Protein AF-A0A4U7DCY0-F1 (afdb_monomer_lite)

Sequence (85 aa):
MTDPSDSDASPLFEAKAFDEPSVFDPDALLKNARRQKDLPERPVPEICVLDPDGDVVRHLTATGAAERDETWPGYHTDLYRFERD

Structure (mmCIF, N/CA/C/O backbone):
data_AF-A0A4U7DCY0-F1
#
_entry.id   AF-A0A4U7DCY0-F1
#
loop_
_atom_site.group_PDB
_atom_site.id
_atom_site.type_symbol
_atom_site.label_atom_id
_atom_site.label_alt_id
_atom_site.label_comp_id
_atom_site.label_asym_id
_atom_site.label_entity_id
_atom_site.label_seq_id
_atom_site.pdbx_PDB_ins_code
_atom_site.Cartn_x
_atom_site.Cartn_y
_atom_site.Cartn_z
_atom_site.occupancy
_atom_site.B_iso_or_equiv
_atom_site.auth_seq_id
_atom_site.auth_comp_id
_atom_sit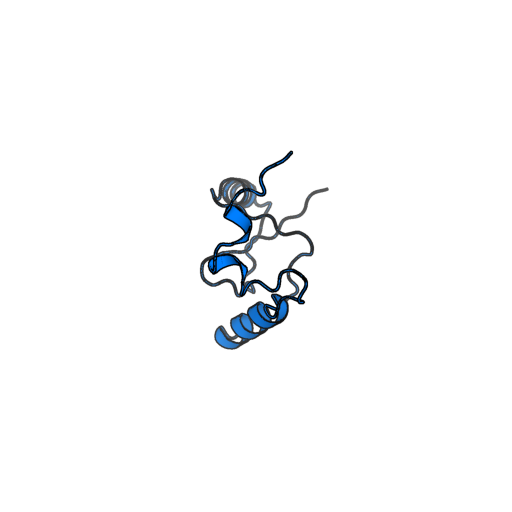e.auth_asym_id
_atom_site.auth_atom_id
_atom_site.pdbx_PDB_model_num
ATOM 1 N N . MET A 1 1 ? -9.993 -5.277 -49.209 1.00 41.97 1 MET A N 1
ATOM 2 C CA . MET A 1 1 ? -8.663 -4.673 -49.024 1.00 41.97 1 MET A CA 1
ATOM 3 C C . MET A 1 1 ? -8.765 -3.844 -47.769 1.00 41.97 1 MET A C 1
ATOM 5 O O . MET A 1 1 ? -9.557 -2.913 -47.760 1.00 41.97 1 MET A O 1
ATOM 9 N N . THR A 1 2 ? -8.112 -4.263 -46.694 1.00 49.97 2 THR A N 1
ATOM 10 C CA . THR A 1 2 ? -8.084 -3.492 -45.450 1.00 49.97 2 THR A CA 1
ATOM 11 C C . THR A 1 2 ? -6.820 -2.656 -45.526 1.00 49.97 2 THR A C 1
ATOM 13 O O . THR A 1 2 ? -5.731 -3.225 -45.563 1.00 49.97 2 THR A O 1
ATOM 16 N N . ASP A 1 3 ? -6.975 -1.344 -45.676 1.00 52.56 3 ASP A N 1
ATOM 17 C CA . ASP A 1 3 ? -5.860 -0.405 -45.574 1.00 52.56 3 ASP A CA 1
ATOM 18 C C . ASP A 1 3 ? -5.262 -0.563 -44.166 1.00 52.56 3 ASP A C 1
ATOM 20 O O . ASP A 1 3 ? -6.029 -0.513 -43.195 1.00 52.56 3 ASP A O 1
ATOM 24 N N . PRO A 1 4 ? -3.953 -0.823 -44.009 1.00 52.62 4 PRO A N 1
ATOM 25 C CA . PRO A 1 4 ? -3.339 -0.794 -42.693 1.00 52.62 4 PRO A CA 1
ATOM 26 C C . PRO A 1 4 ? -3.459 0.645 -42.189 1.00 52.62 4 PRO A C 1
ATOM 28 O O . PRO A 1 4 ? -2.913 1.566 -42.790 1.00 52.62 4 PRO A O 1
ATOM 31 N N . SER A 1 5 ? -4.242 0.871 -41.133 1.00 57.94 5 SER A N 1
ATOM 32 C CA . SER A 1 5 ? -4.348 2.210 -40.560 1.00 57.94 5 SER A CA 1
ATOM 33 C C . SER A 1 5 ? -2.961 2.648 -40.094 1.00 57.94 5 SER A C 1
ATOM 35 O O . SER A 1 5 ? -2.331 1.915 -39.335 1.00 57.94 5 SER A O 1
ATOM 37 N N . ASP A 1 6 ? -2.538 3.848 -40.490 1.00 57.66 6 ASP A N 1
ATOM 38 C CA . ASP A 1 6 ? -1.272 4.551 -40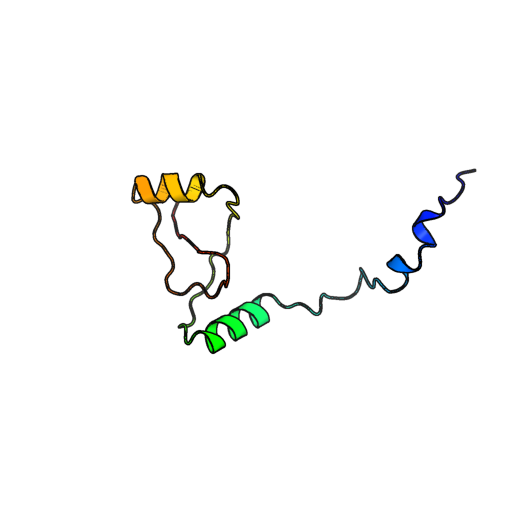.187 1.00 57.66 6 ASP A CA 1
ATOM 39 C C . ASP A 1 6 ? -0.845 4.605 -38.695 1.00 57.66 6 ASP A C 1
ATOM 41 O O . ASP A 1 6 ? 0.155 5.223 -38.339 1.00 57.66 6 ASP A O 1
ATOM 45 N N . SER A 1 7 ? -1.602 3.987 -37.787 1.00 59.03 7 SER A N 1
ATOM 46 C CA . SER A 1 7 ? -1.364 3.983 -36.340 1.00 59.03 7 SER A CA 1
ATOM 47 C C . SER A 1 7 ? -0.142 3.153 -35.930 1.00 59.03 7 SER A C 1
ATOM 49 O O . SER A 1 7 ? 0.556 3.544 -34.996 1.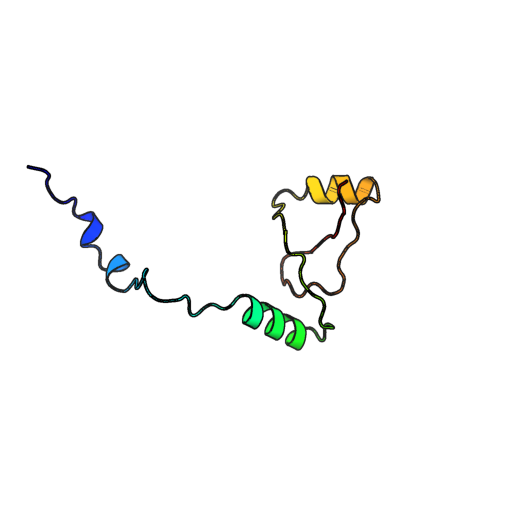00 59.03 7 SER A O 1
ATOM 51 N N . ASP A 1 8 ? 0.172 2.076 -36.655 1.00 60.12 8 ASP A N 1
ATOM 52 C CA . ASP A 1 8 ? 1.328 1.212 -36.356 1.00 60.12 8 ASP A CA 1
ATOM 53 C C . ASP A 1 8 ? 2.671 1.812 -36.818 1.00 60.12 8 ASP A C 1
ATOM 55 O O . ASP A 1 8 ? 3.731 1.333 -36.426 1.00 60.12 8 ASP A O 1
ATOM 59 N N . ALA A 1 9 ? 2.646 2.886 -37.618 1.00 70.69 9 ALA A N 1
ATOM 60 C CA . ALA A 1 9 ? 3.839 3.569 -38.123 1.00 70.69 9 ALA A CA 1
ATOM 61 C C . ALA A 1 9 ? 4.309 4.734 -37.228 1.00 70.69 9 ALA A C 1
ATOM 63 O O . ALA A 1 9 ? 5.223 5.473 -37.595 1.00 70.69 9 ALA A O 1
ATOM 64 N N . SER A 1 10 ? 3.680 4.949 -36.064 1.00 82.44 10 SER A N 1
ATOM 65 C CA . SER A 1 10 ? 4.105 6.018 -35.159 1.00 82.44 10 SER A CA 1
ATOM 66 C C . SER A 1 10 ? 5.464 5.692 -34.522 1.00 82.44 10 SER A C 1
ATOM 68 O O . SER A 1 10 ? 5.586 4.653 -33.865 1.00 82.44 10 SER A O 1
ATOM 70 N N . PRO A 1 11 ? 6.443 6.618 -34.554 1.00 82.75 11 PRO A N 1
ATOM 71 C CA . PRO A 1 11 ? 7.710 6.461 -33.834 1.00 82.75 11 PRO A CA 1
ATOM 72 C C . PRO A 1 11 ? 7.546 6.237 -32.321 1.00 82.75 11 PRO A C 1
ATOM 74 O O . PRO A 1 11 ? 8.457 5.752 -31.655 1.00 82.75 11 PRO A O 1
ATOM 77 N N . LEU A 1 12 ? 6.377 6.566 -31.752 1.00 80.31 12 LEU A N 1
ATOM 78 C CA . LEU A 1 12 ? 6.055 6.284 -30.349 1.00 80.31 12 LEU A CA 1
ATOM 79 C C . LEU A 1 12 ? 6.013 4.784 -30.026 1.00 80.31 12 LEU A C 1
ATOM 81 O O . LEU A 1 12 ? 6.219 4.423 -28.864 1.00 80.31 12 LEU A O 1
ATOM 85 N N . PHE A 1 13 ? 5.745 3.936 -31.022 1.00 80.88 13 PHE A N 1
ATOM 86 C CA . PHE A 1 13 ? 5.690 2.483 -30.870 1.00 80.88 13 PHE A CA 1
ATOM 87 C C . PHE A 1 13 ? 7.014 1.792 -31.222 1.00 80.88 13 PHE A C 1
ATOM 89 O O . PHE A 1 13 ? 7.261 0.702 -30.717 1.00 80.88 13 PHE A O 1
ATOM 96 N N . GLU A 1 14 ? 7.906 2.436 -31.985 1.00 79.00 14 GLU A N 1
ATOM 97 C CA . GLU A 1 14 ? 9.197 1.857 -32.405 1.00 79.00 14 GLU A CA 1
ATOM 98 C C . GLU A 1 14 ? 10.096 1.454 -31.224 1.00 79.00 14 GLU A C 1
ATOM 100 O O . GLU A 1 14 ? 10.808 0.456 -31.291 1.00 79.00 14 GLU A O 1
ATOM 105 N N . ALA A 1 15 ? 10.049 2.209 -30.122 1.00 77.19 15 ALA A N 1
ATOM 106 C CA . ALA A 1 15 ? 10.859 1.967 -28.925 1.00 77.19 15 ALA A CA 1
ATOM 107 C C . ALA A 1 15 ? 10.112 1.195 -27.818 1.00 77.19 15 ALA A C 1
ATOM 109 O O . ALA A 1 15 ? 10.523 1.222 -26.655 1.00 77.19 15 ALA A O 1
ATOM 110 N N . LYS A 1 16 ? 8.979 0.556 -28.134 1.00 83.69 16 LYS A N 1
ATOM 111 C CA . LYS A 1 16 ? 8.192 -0.215 -27.165 1.00 83.69 16 LYS A CA 1
ATOM 112 C C . LYS A 1 16 ? 8.456 -1.703 -27.346 1.00 83.69 16 LYS A C 1
ATOM 114 O O . LYS A 1 16 ? 7.895 -2.343 -28.226 1.00 83.69 16 LYS A O 1
ATOM 119 N N . ALA A 1 17 ? 9.276 -2.262 -26.467 1.00 84.81 17 ALA A N 1
ATOM 120 C CA . ALA A 1 17 ? 9.486 -3.699 -26.403 1.00 84.81 17 ALA A CA 1
ATOM 121 C C . ALA A 1 17 ? 8.426 -4.348 -25.497 1.00 84.81 17 ALA A C 1
ATOM 123 O O . ALA A 1 17 ? 8.676 -4.638 -24.332 1.00 84.81 17 ALA A O 1
ATOM 124 N N . PHE A 1 18 ? 7.204 -4.510 -26.012 1.00 85.50 18 PHE A N 1
ATOM 125 C CA . PHE A 1 18 ? 6.079 -5.048 -25.231 1.00 85.50 18 PHE A CA 1
ATOM 126 C C . PHE A 1 18 ? 6.273 -6.509 -24.798 1.00 85.50 18 PHE A C 1
ATOM 128 O O . PHE A 1 18 ? 5.742 -6.906 -23.764 1.00 85.50 18 PHE A O 1
ATOM 135 N N . ASP A 1 19 ? 7.038 -7.282 -25.573 1.00 90.19 19 ASP A N 1
ATOM 136 C CA . ASP A 1 19 ? 7.344 -8.689 -25.287 1.00 90.19 19 ASP A CA 1
ATOM 137 C C . ASP A 1 19 ? 8.554 -8.864 -24.353 1.00 90.19 19 ASP A C 1
ATOM 139 O O . ASP A 1 19 ? 8.849 -9.977 -23.911 1.00 90.19 19 ASP A O 1
ATOM 143 N N . GLU A 1 20 ? 9.279 -7.783 -24.050 1.00 90.88 20 GLU A N 1
ATOM 144 C CA . GLU A 1 20 ? 10.394 -7.843 -23.112 1.00 90.88 20 GLU A CA 1
ATOM 145 C C . GLU A 1 20 ? 9.890 -7.859 -21.663 1.00 90.88 20 GLU A C 1
ATOM 147 O O . GLU A 1 20 ? 8.937 -7.151 -21.315 1.00 90.88 20 GLU A O 1
ATOM 152 N N . PRO A 1 21 ? 10.538 -8.633 -20.772 1.00 89.88 21 PRO A N 1
ATOM 153 C CA . PRO A 1 21 ? 10.240 -8.569 -19.351 1.00 89.88 21 PRO A CA 1
ATOM 154 C C . PRO A 1 21 ? 10.385 -7.142 -18.818 1.00 89.88 21 PRO A C 1
ATOM 156 O O . PRO A 1 21 ? 11.360 -6.446 -19.106 1.00 89.88 21 PRO A O 1
ATOM 159 N N . SER A 1 22 ? 9.437 -6.726 -17.979 1.00 89.31 22 SER A N 1
ATOM 160 C CA . SER A 1 22 ? 9.516 -5.439 -17.294 1.00 89.31 22 SER A CA 1
ATOM 161 C C . SER A 1 22 ? 10.806 -5.343 -16.475 1.00 89.31 22 SER A C 1
ATOM 163 O O . SER A 1 22 ? 11.052 -6.157 -15.588 1.00 89.31 22 SER A O 1
ATOM 165 N N . VAL A 1 23 ? 11.597 -4.295 -16.717 1.00 90.50 23 VAL A N 1
ATOM 166 C CA . VAL A 1 23 ? 12.730 -3.925 -15.849 1.00 90.50 23 VAL A CA 1
ATOM 167 C C . VAL A 1 23 ? 12.269 -3.374 -14.496 1.00 90.50 23 VAL A C 1
ATOM 169 O O . VAL A 1 23 ? 13.057 -3.285 -13.556 1.00 90.50 23 VAL A O 1
ATOM 172 N N . PHE A 1 24 ? 11.000 -2.966 -14.396 1.00 90.50 24 PHE A N 1
ATOM 173 C CA . PHE A 1 24 ? 10.392 -2.542 -13.146 1.00 90.50 24 PHE A CA 1
A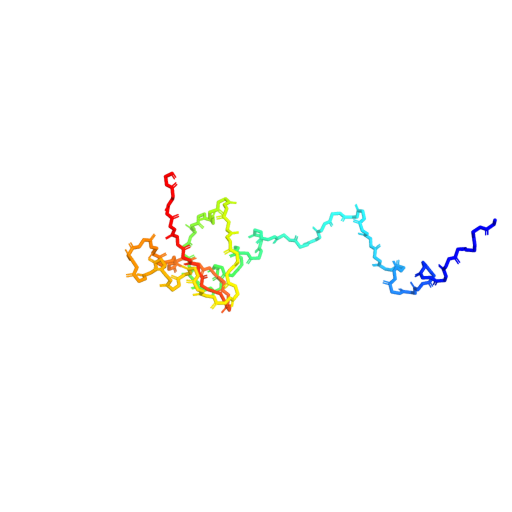TOM 174 C C . PHE A 1 24 ? 10.018 -3.768 -12.313 1.00 90.50 24 PHE A C 1
ATOM 176 O O . PHE A 1 24 ? 9.136 -4.537 -12.701 1.00 90.50 24 PHE A O 1
ATOM 183 N N . ASP A 1 25 ? 10.682 -3.898 -11.167 1.00 91.19 25 ASP A N 1
ATOM 184 C CA . ASP A 1 25 ? 10.423 -4.903 -10.140 1.00 91.19 25 ASP A CA 1
ATOM 185 C C . ASP A 1 25 ? 9.733 -4.235 -8.927 1.00 91.19 25 ASP A C 1
ATOM 187 O O . ASP A 1 25 ? 10.369 -3.446 -8.208 1.00 91.19 25 ASP A O 1
ATOM 191 N N . PRO A 1 26 ? 8.439 -4.524 -8.683 1.00 89.00 26 PRO A N 1
ATOM 192 C CA . PRO A 1 26 ? 7.703 -3.996 -7.537 1.00 89.00 26 PRO A CA 1
ATOM 193 C C . PRO A 1 26 ? 8.350 -4.331 -6.185 1.00 89.00 26 PRO A C 1
ATOM 195 O O . PRO A 1 26 ? 8.364 -3.486 -5.284 1.00 89.00 26 PRO A O 1
ATOM 198 N N . ASP A 1 27 ? 8.936 -5.521 -6.038 1.00 90.19 27 ASP A N 1
ATOM 199 C CA . ASP A 1 27 ? 9.554 -5.950 -4.783 1.00 90.19 27 ASP A CA 1
ATOM 200 C C . ASP A 1 27 ? 10.818 -5.142 -4.508 1.00 90.19 27 ASP A C 1
ATOM 202 O O . ASP A 1 27 ? 11.062 -4.709 -3.376 1.00 90.19 27 ASP A O 1
ATOM 206 N N . ALA A 1 28 ? 11.616 -4.890 -5.549 1.00 93.12 28 ALA A N 1
ATOM 207 C CA . ALA A 1 28 ? 12.784 -4.027 -5.448 1.00 93.12 28 ALA A CA 1
ATOM 208 C C . ALA A 1 28 ? 12.392 -2.594 -5.055 1.00 93.12 28 ALA A C 1
ATOM 210 O O . ALA A 1 28 ? 13.058 -1.993 -4.203 1.00 93.12 28 ALA A O 1
ATOM 211 N N . LEU A 1 29 ? 11.307 -2.047 -5.617 1.00 92.00 29 LEU A N 1
ATOM 212 C CA . LEU A 1 29 ? 10.790 -0.729 -5.237 1.00 92.00 29 LEU A CA 1
ATOM 213 C C . LEU A 1 29 ? 10.426 -0.686 -3.745 1.00 92.00 29 LEU A C 1
ATOM 215 O O . LEU A 1 29 ? 10.905 0.192 -3.020 1.00 92.00 29 LEU A O 1
ATOM 219 N N . LEU A 1 30 ? 9.629 -1.648 -3.270 1.00 92.06 30 LEU A N 1
ATOM 220 C CA . LEU A 1 30 ? 9.184 -1.708 -1.876 1.00 92.06 30 LEU A CA 1
ATOM 221 C C . LEU A 1 30 ? 10.360 -1.883 -0.907 1.00 92.06 30 LEU A C 1
ATOM 223 O O . LEU A 1 30 ? 10.431 -1.173 0.098 1.00 92.06 30 LEU A O 1
ATOM 227 N N . LYS A 1 31 ? 11.321 -2.762 -1.219 1.00 93.56 31 LYS A N 1
ATOM 228 C CA . LYS A 1 31 ? 12.539 -2.969 -0.411 1.00 93.56 31 LYS A CA 1
ATOM 229 C C . LYS A 1 31 ? 13.356 -1.686 -0.267 1.00 93.56 31 LYS A C 1
ATOM 231 O O . LYS A 1 31 ? 13.780 -1.336 0.835 1.00 93.56 31 LYS A O 1
ATOM 236 N N . ASN A 1 32 ? 13.557 -0.952 -1.362 1.00 94.44 32 ASN A N 1
ATOM 237 C CA . ASN A 1 32 ? 14.290 0.314 -1.323 1.00 94.44 32 ASN A CA 1
ATOM 238 C C . ASN A 1 32 ? 13.529 1.394 -0.542 1.00 94.44 32 ASN A C 1
ATOM 240 O O . ASN A 1 32 ? 14.149 2.117 0.238 1.00 94.44 32 ASN A O 1
ATOM 244 N N . ALA A 1 33 ? 12.208 1.483 -0.705 1.00 94.44 33 ALA A N 1
ATOM 245 C CA . ALA A 1 33 ? 11.379 2.430 0.035 1.00 94.44 33 ALA A CA 1
ATOM 246 C C . ALA A 1 33 ? 11.392 2.150 1.549 1.00 94.44 33 ALA A C 1
ATOM 248 O O . ALA A 1 33 ? 11.550 3.081 2.338 1.00 94.44 33 ALA A O 1
ATOM 249 N N . ARG A 1 34 ? 11.330 0.873 1.959 1.00 95.19 34 ARG A N 1
ATOM 250 C CA . ARG A 1 34 ? 11.508 0.462 3.365 1.00 95.19 34 ARG A CA 1
ATOM 251 C C . ARG A 1 34 ? 12.856 0.909 3.915 1.00 95.19 34 ARG A C 1
ATOM 253 O O . ARG A 1 34 ? 12.896 1.551 4.958 1.00 95.19 34 ARG A O 1
ATOM 260 N N . ARG A 1 35 ? 13.944 0.641 3.179 1.00 95.19 35 ARG A N 1
ATOM 261 C CA . ARG A 1 35 ? 15.305 1.034 3.579 1.00 95.19 35 ARG A CA 1
ATOM 262 C C . ARG A 1 35 ? 15.445 2.546 3.762 1.00 95.19 35 ARG A C 1
ATOM 264 O O . ARG A 1 35 ? 16.096 2.979 4.700 1.00 95.19 35 ARG A O 1
ATOM 271 N N . GLN A 1 36 ? 14.859 3.349 2.873 1.00 95.38 36 GLN A N 1
ATOM 272 C CA . GLN A 1 36 ? 14.920 4.814 2.973 1.00 95.38 36 GLN A CA 1
ATOM 273 C C . GLN A 1 36 ? 14.147 5.367 4.176 1.00 95.38 36 GLN A C 1
ATOM 275 O O . GLN A 1 36 ? 14.502 6.424 4.687 1.00 95.38 36 GLN A O 1
ATOM 280 N N . LYS A 1 37 ? 13.095 4.667 4.609 1.00 93.75 37 LYS A N 1
ATOM 281 C CA . LYS A 1 37 ? 12.222 5.072 5.716 1.00 93.75 37 LYS A CA 1
ATOM 282 C C . LYS A 1 37 ? 12.553 4.399 7.051 1.00 93.75 37 LYS A C 1
ATOM 284 O O . LYS A 1 37 ? 11.832 4.633 8.012 1.00 93.75 37 LYS A O 1
ATOM 289 N N . ASP A 1 38 ? 13.598 3.570 7.095 1.00 95.62 38 ASP A N 1
ATOM 290 C CA . ASP A 1 38 ? 13.968 2.753 8.260 1.00 95.62 38 ASP A CA 1
ATOM 291 C C . ASP A 1 38 ? 12.791 1.919 8.807 1.00 95.62 38 ASP A C 1
ATOM 293 O O . ASP A 1 38 ? 12.514 1.871 10.003 1.00 95.62 38 ASP A O 1
ATOM 297 N N . LEU A 1 39 ? 12.037 1.291 7.897 1.00 95.75 39 LEU A N 1
ATOM 298 C CA . LEU A 1 39 ? 10.877 0.470 8.246 1.00 95.75 39 LEU A CA 1
ATOM 299 C C . LEU A 1 39 ? 11.251 -1.014 8.327 1.00 95.75 39 LEU A C 1
ATOM 301 O O . LEU A 1 39 ? 11.996 -1.502 7.468 1.00 95.75 39 LEU A O 1
ATOM 305 N N . PRO A 1 40 ? 10.677 -1.770 9.282 1.00 94.50 40 PRO A N 1
ATOM 306 C CA . PRO A 1 40 ? 10.878 -3.208 9.347 1.00 94.50 40 PRO A CA 1
ATOM 307 C C . PRO A 1 40 ? 10.310 -3.907 8.106 1.00 94.50 40 PRO A C 1
ATOM 309 O O . PRO A 1 40 ? 9.411 -3.412 7.411 1.00 94.50 40 PRO A O 1
ATOM 312 N N . GLU A 1 41 ? 10.833 -5.099 7.832 1.00 91.31 41 GLU A N 1
ATOM 313 C CA . GLU A 1 41 ? 10.294 -5.958 6.789 1.00 91.31 41 GLU A CA 1
ATOM 314 C C . GLU A 1 41 ? 8.988 -6.600 7.269 1.00 91.31 41 GLU A C 1
ATOM 316 O O . GLU A 1 41 ? 8.943 -7.294 8.284 1.00 91.31 41 GLU A O 1
ATOM 321 N N . ARG A 1 42 ? 7.908 -6.351 6.525 1.00 91.12 42 ARG A N 1
ATOM 322 C CA . ARG A 1 42 ? 6.612 -7.004 6.704 1.00 91.12 42 ARG A CA 1
ATOM 323 C C . ARG A 1 42 ? 6.068 -7.367 5.324 1.00 91.12 42 ARG A C 1
ATOM 325 O O . ARG A 1 42 ? 6.118 -6.515 4.429 1.00 91.12 42 ARG A O 1
ATOM 332 N N . PRO A 1 43 ? 5.546 -8.589 5.131 1.00 89.56 43 PRO A N 1
ATOM 333 C CA . PRO A 1 43 ? 4.944 -8.968 3.863 1.00 89.56 43 PRO A CA 1
ATOM 334 C C . PRO A 1 43 ? 3.722 -8.092 3.570 1.00 89.56 43 PRO A C 1
ATOM 336 O O . PRO A 1 43 ? 2.924 -7.784 4.467 1.00 89.56 43 PRO A O 1
ATOM 339 N N . VAL A 1 44 ? 3.604 -7.688 2.305 1.00 90.00 44 VAL A N 1
ATOM 340 C CA . VAL A 1 44 ? 2.392 -7.065 1.765 1.00 90.00 44 VAL A CA 1
ATOM 341 C C . VAL A 1 44 ? 1.331 -8.162 1.601 1.00 90.00 44 VAL A C 1
ATOM 343 O O . VAL A 1 44 ? 1.697 -9.277 1.225 1.00 90.00 44 VAL A O 1
ATOM 346 N N . PRO A 1 45 ? 0.048 -7.898 1.912 1.00 91.50 45 PRO A N 1
ATOM 347 C CA . PRO A 1 45 ? -1.020 -8.864 1.673 1.00 91.50 45 PRO A CA 1
ATOM 348 C C . PRO A 1 45 ? -1.077 -9.309 0.208 1.00 91.50 45 PRO A C 1
ATOM 350 O O . PRO A 1 45 ? -0.877 -8.498 -0.695 1.00 91.50 45 PRO A O 1
ATOM 353 N N . GLU A 1 46 ? -1.405 -10.582 -0.019 1.00 90.88 46 GLU A N 1
ATOM 354 C CA . GLU A 1 46 ? -1.547 -11.159 -1.366 1.00 90.88 46 GLU A CA 1
ATOM 355 C C . GLU A 1 46 ? -2.608 -10.425 -2.200 1.00 90.88 46 GLU A C 1
ATOM 357 O O . GLU A 1 46 ? -2.464 -10.264 -3.410 1.00 90.88 46 GLU A O 1
ATOM 362 N N . ILE A 1 47 ? -3.652 -9.927 -1.533 1.00 93.06 47 ILE A N 1
ATOM 363 C CA . ILE A 1 47 ? -4.721 -9.145 -2.143 1.00 93.06 47 ILE A CA 1
ATOM 364 C C . ILE A 1 47 ? -4.678 -7.736 -1.565 1.00 93.06 47 ILE A C 1
ATOM 366 O O . ILE A 1 47 ? -4.803 -7.538 -0.357 1.00 93.06 47 ILE A O 1
ATOM 370 N N . CYS A 1 48 ? -4.541 -6.753 -2.449 1.00 92.88 48 CYS A N 1
ATOM 371 C CA . CYS A 1 48 ? -4.604 -5.338 -2.116 1.00 92.88 48 CYS A CA 1
ATOM 372 C C . CYS A 1 48 ? -5.631 -4.664 -3.029 1.00 92.88 48 CYS A C 1
ATOM 374 O O . CYS A 1 48 ? -5.558 -4.787 -4.251 1.00 92.88 48 CYS A O 1
ATOM 376 N N . VAL A 1 49 ? -6.582 -3.944 -2.435 1.00 93.94 49 VAL A N 1
ATOM 377 C CA . VAL A 1 49 ? -7.575 -3.151 -3.168 1.00 93.94 49 VAL A CA 1
ATOM 378 C C . VAL A 1 49 ? -7.156 -1.691 -3.098 1.00 93.94 49 VAL A C 1
ATOM 380 O O . VAL A 1 49 ? -6.927 -1.162 -2.011 1.00 93.94 49 VAL A O 1
ATOM 383 N N . LEU A 1 50 ? -7.044 -1.044 -4.257 1.00 95.12 50 LEU A N 1
ATOM 384 C CA . LEU A 1 50 ? -6.857 0.399 -4.320 1.00 95.12 50 LEU A CA 1
ATOM 385 C C . LEU A 1 50 ? -8.215 1.073 -4.110 1.00 95.12 50 LEU A C 1
ATOM 387 O O . LEU A 1 50 ? -9.150 0.797 -4.858 1.00 95.12 50 LEU A O 1
ATOM 391 N N . ASP A 1 51 ? -8.295 1.948 -3.113 1.00 95.94 51 ASP A N 1
ATOM 392 C CA . ASP A 1 51 ? -9.477 2.746 -2.773 1.00 95.94 51 ASP A CA 1
ATOM 393 C C . ASP A 1 51 ? -9.174 4.238 -3.028 1.00 95.94 51 ASP A C 1
ATOM 395 O O . ASP A 1 51 ? -8.630 4.908 -2.146 1.00 95.94 51 ASP A O 1
ATOM 399 N N . PRO A 1 52 ? -9.436 4.763 -4.245 1.00 95.00 52 PRO A N 1
ATOM 400 C CA . PRO A 1 52 ? -9.118 6.148 -4.595 1.00 95.00 52 PRO A CA 1
ATOM 401 C C . PRO A 1 52 ? -9.982 7.180 -3.857 1.00 95.00 52 PRO A C 1
ATOM 403 O O . PRO A 1 52 ? -9.506 8.280 -3.580 1.00 95.00 52 PRO A O 1
ATOM 406 N N . ASP A 1 53 ? -11.236 6.832 -3.549 1.00 96.00 53 ASP A N 1
ATOM 407 C CA . ASP A 1 53 ? -12.210 7.712 -2.887 1.00 96.00 53 ASP A CA 1
ATOM 408 C C . ASP A 1 53 ? -12.114 7.644 -1.348 1.00 96.00 53 ASP A C 1
ATOM 410 O O . ASP A 1 53 ? -12.626 8.506 -0.614 1.00 96.00 53 ASP A O 1
ATOM 414 N N . GLY A 1 54 ? -11.453 6.606 -0.834 1.00 96.12 54 GLY A N 1
ATOM 415 C CA . GLY A 1 54 ? -11.232 6.370 0.586 1.00 96.12 54 GLY A CA 1
ATOM 416 C C . GLY A 1 54 ? -12.504 5.994 1.346 1.00 96.12 54 GLY A C 1
ATOM 417 O O . GLY A 1 54 ? -12.545 6.167 2.567 1.00 96.12 54 GLY A O 1
ATOM 418 N N . ASP A 1 55 ? -13.588 5.612 0.668 1.00 97.50 55 ASP A N 1
ATOM 419 C CA . ASP A 1 55 ? -14.876 5.325 1.302 1.00 97.50 55 ASP A CA 1
ATOM 420 C C . ASP A 1 55 ? -14.903 3.943 1.964 1.00 97.50 55 ASP A C 1
ATOM 422 O O . ASP A 1 55 ? -15.405 3.824 3.086 1.00 97.50 55 ASP A O 1
ATOM 426 N N . VAL A 1 56 ? -14.273 2.943 1.346 1.00 96.00 56 VAL A N 1
ATOM 427 C CA . VAL A 1 56 ? -14.079 1.603 1.907 1.00 96.00 56 VAL A CA 1
ATOM 428 C C . VAL A 1 56 ? -13.230 1.690 3.170 1.00 96.00 56 VAL A C 1
ATOM 430 O O . VAL A 1 56 ? -13.644 1.192 4.221 1.00 96.00 56 VAL A O 1
ATOM 433 N N . VAL A 1 57 ? -12.080 2.369 3.105 1.00 96.88 57 VAL A N 1
ATOM 434 C CA . VAL A 1 57 ? -11.205 2.555 4.273 1.00 96.88 57 VAL A CA 1
ATOM 435 C C . VAL A 1 57 ? -11.939 3.314 5.378 1.00 96.88 57 VAL A C 1
ATOM 437 O O . VAL A 1 57 ? -11.970 2.844 6.516 1.00 96.88 57 VAL A O 1
ATOM 440 N N . ARG A 1 58 ? -12.602 4.440 5.062 1.00 97.31 58 ARG A N 1
ATOM 441 C CA . ARG A 1 58 ? -13.367 5.211 6.061 1.00 97.31 58 ARG A CA 1
ATOM 442 C C . ARG A 1 58 ? -14.446 4.374 6.730 1.00 97.31 58 ARG A C 1
ATOM 444 O O . ARG A 1 58 ? -14.581 4.444 7.950 1.00 97.31 58 ARG A O 1
ATOM 451 N N . HIS A 1 59 ? -15.211 3.607 5.957 1.00 97.38 59 HIS A N 1
ATOM 452 C CA . HIS A 1 59 ? -16.249 2.744 6.505 1.00 97.38 59 HIS A CA 1
ATOM 453 C C . HIS A 1 59 ? -15.653 1.705 7.459 1.00 97.38 59 HIS A C 1
ATOM 455 O O . HIS A 1 59 ? -16.119 1.573 8.588 1.00 97.38 59 HIS A O 1
ATOM 461 N N . LEU A 1 60 ? -14.583 1.021 7.048 1.00 96.94 60 LEU A N 1
ATOM 462 C CA . LEU A 1 60 ? -14.003 -0.062 7.838 1.00 96.94 60 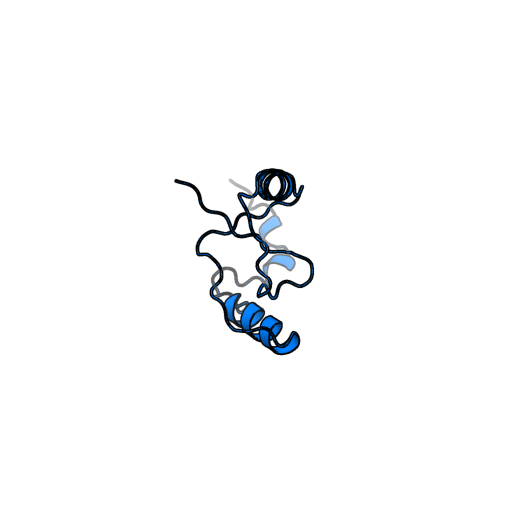LEU A CA 1
ATOM 463 C C . LEU A 1 60 ? -13.284 0.399 9.092 1.00 96.94 60 LEU A C 1
ATOM 465 O O . LEU A 1 60 ? -13.395 -0.244 10.135 1.00 96.94 60 LEU A O 1
ATOM 469 N N . THR A 1 61 ? -12.584 1.525 9.026 1.00 96.88 61 THR A N 1
ATOM 470 C CA . THR A 1 61 ? -12.005 2.130 10.222 1.00 96.88 61 THR A CA 1
ATOM 471 C C . THR A 1 61 ? -13.105 2.592 11.179 1.00 96.88 61 THR A C 1
ATOM 473 O O . THR A 1 61 ? -12.990 2.368 12.382 1.00 96.88 61 THR A O 1
ATOM 476 N N . ALA A 1 62 ? -14.205 3.166 10.672 1.00 97.38 62 ALA A N 1
ATOM 477 C CA . ALA A 1 62 ? -15.323 3.605 11.510 1.00 97.38 62 ALA A CA 1
ATOM 478 C C . ALA A 1 62 ? -16.026 2.446 12.239 1.00 97.38 62 ALA A C 1
ATOM 480 O O . ALA A 1 62 ? -16.526 2.639 13.346 1.00 97.38 62 ALA A O 1
ATOM 481 N N . THR A 1 63 ? -16.042 1.242 11.659 1.00 96.38 63 THR A N 1
ATOM 482 C CA . THR A 1 63 ? -16.582 0.034 12.305 1.00 96.38 63 THR A CA 1
ATOM 483 C C . THR A 1 63 ? -15.541 -0.745 13.113 1.00 96.38 63 THR A C 1
ATOM 485 O O . THR A 1 63 ? -15.861 -1.814 13.627 1.00 96.38 63 THR A O 1
ATOM 488 N N . GLY A 1 64 ? -14.297 -0.261 13.210 1.00 96.25 64 GLY A N 1
ATOM 489 C CA . GLY A 1 64 ? -13.200 -0.966 13.883 1.00 96.25 64 GLY A CA 1
ATOM 490 C C . GLY A 1 64 ? -12.761 -2.260 13.185 1.00 96.25 64 GLY A C 1
ATOM 491 O O . GLY A 1 64 ? -12.132 -3.105 13.810 1.00 96.25 64 GLY A O 1
ATOM 492 N N . ALA A 1 65 ? -13.103 -2.426 11.906 1.00 96.56 65 ALA A N 1
ATOM 493 C CA . ALA A 1 65 ? -12.833 -3.631 11.121 1.00 96.56 65 ALA A CA 1
ATOM 494 C C . ALA A 1 65 ? -11.539 -3.548 10.297 1.00 96.56 65 ALA A C 1
ATOM 496 O O . ALA A 1 65 ? -11.194 -4.510 9.617 1.00 96.56 65 ALA A O 1
ATOM 497 N N . ALA A 1 66 ? -10.847 -2.405 10.319 1.00 97.06 66 ALA A N 1
ATOM 498 C CA . ALA A 1 66 ? -9.561 -2.229 9.660 1.00 97.06 66 ALA A CA 1
ATOM 499 C C . ALA A 1 66 ? -8.550 -1.526 10.568 1.00 97.06 66 ALA A C 1
ATOM 501 O O . ALA A 1 66 ? -8.884 -0.558 11.254 1.00 97.06 66 ALA A O 1
ATOM 502 N N . GLU A 1 67 ? -7.300 -1.973 10.496 1.00 96.94 67 GLU A N 1
ATOM 503 C CA . GLU A 1 67 ? -6.152 -1.384 11.183 1.00 96.94 67 GLU A CA 1
ATOM 504 C C . GLU A 1 67 ? -5.149 -0.813 10.178 1.00 96.94 67 GLU A C 1
ATOM 506 O O . GLU A 1 67 ? -4.949 -1.370 9.097 1.00 96.94 67 GLU A O 1
ATOM 511 N N . ARG A 1 68 ? -4.511 0.311 10.516 1.00 96.56 68 ARG A N 1
ATOM 512 C CA . ARG A 1 68 ? -3.451 0.877 9.676 1.00 96.56 68 ARG A CA 1
ATOM 513 C C . ARG A 1 68 ? -2.195 0.016 9.788 1.00 96.56 68 ARG A C 1
ATOM 515 O O . ARG A 1 68 ? -1.791 -0.373 10.881 1.00 96.56 68 ARG A O 1
ATOM 522 N N . ASP A 1 69 ? -1.547 -0.253 8.661 1.00 96.06 69 ASP A N 1
ATOM 523 C CA . ASP A 1 69 ? -0.251 -0.918 8.635 1.00 96.06 69 ASP A CA 1
AT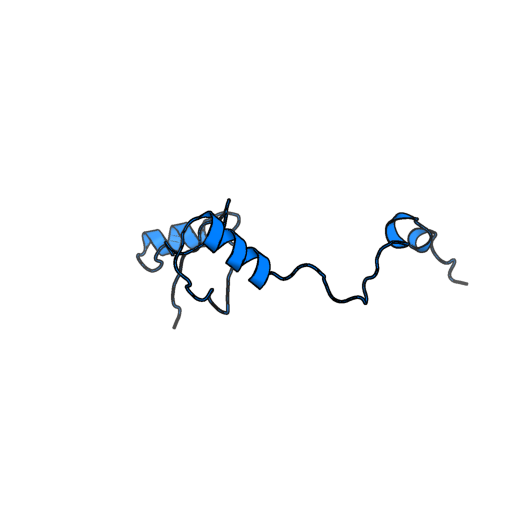OM 524 C C . ASP A 1 69 ? 0.885 0.101 8.745 1.00 96.06 69 ASP A C 1
ATOM 526 O O . ASP A 1 69 ? 1.337 0.672 7.752 1.00 96.06 69 ASP A O 1
ATOM 530 N N . GLU A 1 70 ? 1.392 0.275 9.963 1.00 94.94 70 GLU A N 1
ATOM 531 C CA . GLU A 1 70 ? 2.511 1.177 10.277 1.00 94.94 70 GLU A CA 1
ATOM 532 C C . GLU A 1 70 ? 3.821 0.808 9.558 1.00 94.94 70 GLU A C 1
ATOM 534 O O . GLU A 1 70 ? 4.767 1.590 9.521 1.00 94.94 70 GLU A O 1
ATOM 539 N N . THR A 1 71 ? 3.899 -0.385 8.964 1.00 95.12 71 THR A N 1
ATOM 540 C CA . THR A 1 71 ? 5.079 -0.821 8.211 1.00 95.12 71 THR A CA 1
ATOM 541 C C . THR A 1 71 ? 4.974 -0.525 6.717 1.00 95.12 71 THR A C 1
ATOM 543 O O . THR A 1 71 ? 5.871 -0.899 5.965 1.00 95.12 71 THR A O 1
ATOM 546 N N . TRP A 1 72 ? 3.903 0.103 6.232 1.00 95.50 72 TRP A N 1
ATOM 547 C CA . TRP A 1 72 ? 3.726 0.355 4.804 1.00 95.50 72 TRP A CA 1
ATOM 548 C C . TRP A 1 72 ? 4.744 1.379 4.260 1.00 95.50 72 TRP A C 1
ATOM 550 O O . TRP A 1 72 ? 4.795 2.516 4.729 1.00 95.50 72 TRP A O 1
ATOM 560 N N . PRO A 1 73 ? 5.559 1.030 3.242 1.00 95.19 73 PRO A N 1
ATOM 561 C CA . PRO A 1 73 ? 6.589 1.930 2.733 1.00 95.19 73 PRO A CA 1
ATOM 562 C C . PRO A 1 73 ? 6.073 2.957 1.714 1.00 95.19 73 PRO A C 1
ATOM 564 O O . PRO A 1 73 ? 6.854 3.814 1.287 1.00 95.19 73 PRO A O 1
ATOM 567 N N . GLY A 1 74 ? 4.795 2.912 1.315 1.00 90.81 74 GLY A N 1
ATOM 568 C CA . GLY A 1 74 ? 4.231 3.795 0.288 1.00 90.81 74 GLY A CA 1
ATOM 569 C C . GLY A 1 74 ? 4.370 5.278 0.627 1.00 90.81 74 GLY A C 1
ATOM 570 O O . GLY A 1 74 ? 4.363 5.676 1.788 1.00 90.81 74 GLY A O 1
ATOM 571 N N . TYR A 1 75 ? 4.607 6.108 -0.390 1.00 85.06 75 TYR A N 1
ATOM 572 C CA . TYR A 1 75 ? 4.946 7.523 -0.191 1.00 85.06 75 TYR A CA 1
ATOM 573 C C . TYR A 1 75 ? 3.711 8.430 -0.112 1.00 85.06 75 TYR A C 1
ATOM 575 O O . TYR A 1 75 ? 3.657 9.324 0.724 1.00 85.06 75 TYR A O 1
ATOM 583 N N . HIS A 1 76 ? 2.720 8.169 -0.967 1.00 89.81 76 HIS A N 1
ATOM 584 C CA . HIS A 1 76 ? 1.467 8.930 -1.064 1.00 89.81 76 HIS A CA 1
ATOM 585 C C . HIS A 1 76 ? 0.236 8.066 -0.783 1.00 89.81 76 HIS A C 1
ATOM 587 O O . HIS A 1 76 ? -0.878 8.432 -1.143 1.00 89.81 76 HIS A O 1
ATOM 593 N N . THR A 1 77 ? 0.448 6.894 -0.194 1.00 93.06 77 THR A N 1
ATOM 594 C CA . THR A 1 77 ? -0.608 5.938 0.109 1.00 93.06 77 THR A CA 1
ATOM 595 C C . THR A 1 77 ? -0.435 5.427 1.522 1.00 93.06 77 THR A C 1
ATOM 597 O O . THR A 1 77 ? 0.690 5.237 1.985 1.00 93.06 77 THR A O 1
ATOM 600 N N . ASP A 1 78 ? -1.564 5.156 2.158 1.00 95.25 78 ASP A N 1
ATOM 601 C CA . ASP A 1 78 ? -1.649 4.378 3.381 1.00 95.25 78 ASP A CA 1
ATOM 602 C C . ASP A 1 78 ? -2.145 2.972 3.048 1.00 95.25 78 ASP A C 1
ATOM 604 O O . ASP A 1 78 ? -2.890 2.780 2.085 1.00 95.25 78 ASP A O 1
ATOM 608 N N . LEU A 1 79 ? -1.740 1.989 3.850 1.00 96.25 79 LEU A N 1
ATOM 609 C CA . LEU A 1 79 ? -2.274 0.635 3.775 1.00 96.25 79 LEU A CA 1
ATOM 610 C C . LEU A 1 79 ? -3.064 0.348 5.046 1.00 96.25 79 LEU A C 1
ATOM 612 O O . LEU A 1 79 ? -2.557 0.528 6.153 1.00 96.25 79 LEU A O 1
ATOM 616 N N . TYR A 1 80 ? -4.288 -0.131 4.869 1.00 97.19 80 TYR A N 1
ATOM 617 C CA . TYR A 1 80 ? -5.124 -0.649 5.941 1.00 97.19 80 TYR A CA 1
ATOM 618 C C . TYR A 1 80 ? -5.342 -2.144 5.721 1.00 97.19 80 TYR A C 1
ATOM 620 O O . TYR A 1 80 ? -5.568 -2.586 4.595 1.00 97.19 80 TYR A O 1
ATOM 628 N N . ARG A 1 81 ? -5.256 -2.924 6.797 1.00 96.25 81 ARG A N 1
ATOM 629 C CA . ARG A 1 81 ? -5.483 -4.370 6.805 1.00 96.25 81 ARG A CA 1
ATOM 630 C C . ARG A 1 81 ? -6.845 -4.653 7.416 1.00 96.25 81 ARG A C 1
ATOM 632 O O . ARG A 1 81 ? -7.200 -4.057 8.429 1.00 96.25 81 ARG A O 1
ATOM 639 N N . PHE A 1 82 ? -7.594 -5.554 6.797 1.00 95.38 82 PHE A N 1
ATOM 640 C CA . PHE A 1 82 ? -8.871 -6.045 7.299 1.00 95.38 82 PHE A CA 1
ATOM 641 C C . PHE A 1 82 ? -9.062 -7.497 6.870 1.00 95.38 82 PHE A C 1
ATOM 643 O O . PHE A 1 82 ? -8.459 -7.938 5.892 1.00 95.38 82 PHE A O 1
ATOM 650 N N . GLU A 1 83 ? -9.931 -8.211 7.576 1.00 93.31 83 GLU A N 1
ATOM 651 C CA . GLU A 1 83 ? -10.327 -9.578 7.238 1.00 93.31 83 GLU A CA 1
ATOM 652 C C . GLU A 1 83 ? -11.812 -9.627 6.844 1.00 93.31 83 GLU A C 1
ATOM 654 O O . GLU A 1 83 ? -12.625 -8.755 7.198 1.00 93.31 83 GLU A O 1
ATOM 659 N N . ARG A 1 84 ? -12.153 -10.629 6.036 1.00 84.88 84 ARG A N 1
ATOM 660 C CA . ARG A 1 84 ? -13.517 -10.973 5.637 1.00 84.88 84 ARG A CA 1
ATOM 661 C C . ARG A 1 84 ? -13.668 -12.478 5.736 1.00 84.88 84 ARG A C 1
ATOM 663 O O . ARG A 1 84 ? -12.844 -13.191 5.168 1.00 84.88 84 ARG A O 1
ATOM 670 N N . ASP A 1 85 ? -14.706 -12.899 6.446 1.00 73.62 85 ASP A N 1
ATOM 671 C CA . ASP A 1 85 ? -15.158 -14.289 6.502 1.00 73.62 85 ASP A CA 1
ATOM 672 C C . ASP A 1 85 ? -15.836 -14.718 5.190 1.00 73.62 85 ASP A C 1
ATOM 674 O O . ASP A 1 85 ? -16.495 -13.858 4.549 1.00 73.62 85 ASP A O 1
#

Radius of gyration: 20.21 Å; chains: 1; bounding box: 32×23×63 Å

Foldseek 3Di:
DDDPPCPCVDPVCVPDPPVDDDPDDPVVVQVVLCVVVVADDDDDDPDDDDDPPCPVVVVCVVVVQWDWDPRGSDDPDTDIDGDDD

pLDDT: mean 88.26, std 12.46, range [41.97, 97.5]

Secondary structure (DSSP, 8-state):
-----GGGG-HHHHT--TTSPPS--HHHHHHHHHHHHTPPP-PPPS-----SS-HHHHHHHHTT-EEE-TT---SS---EEE---